Protein AF-A0A5P9P0S1-F1 (afdb_monomer)

Sequence (124 aa):
MTKLETSAANWVGNRIYELSEIPEPGREWTSSEANIDDRILTSLMNRGLVNRVAGKRDDSGRRYYETKPKLYDAIQTYKEQHKETDRLLPCDDPECPGSGFRNIGDGQLECRYCEQVHDQEDVQ

pLDDT: mean 72.59, std 17.12, range [34.09, 96.5]

Structure (mmCIF, N/CA/C/O backbone):
data_AF-A0A5P9P0S1-F1
#
_entry.id   AF-A0A5P9P0S1-F1
#
loop_
_atom_site.group_PDB
_atom_site.id
_atom_site.type_symbol
_atom_site.label_atom_id
_atom_site.label_alt_id
_atom_site.label_comp_id
_atom_site.label_asym_id
_atom_site.label_entity_id
_atom_site.label_seq_id
_atom_site.pdbx_PDB_ins_code
_atom_site.Cartn_x
_atom_site.Cartn_y
_atom_site.Cartn_z
_atom_site.occupancy
_atom_site.B_iso_or_equiv
_atom_site.auth_seq_id
_atom_site.auth_comp_id
_atom_site.auth_asym_id
_atom_site.auth_atom_id
_atom_site.pdbx_PDB_model_num
ATOM 1 N N . MET A 1 1 ? -21.859 -1.736 -7.380 1.00 47.31 1 MET A N 1
ATOM 2 C CA . MET A 1 1 ? -20.635 -2.259 -6.742 1.00 47.31 1 MET A CA 1
ATOM 3 C C . MET A 1 1 ? -20.729 -3.770 -6.659 1.00 47.31 1 MET A C 1
ATOM 5 O O . MET A 1 1 ? -21.690 -4.297 -6.113 1.00 47.31 1 MET A O 1
ATOM 9 N N . THR A 1 2 ? -19.782 -4.467 -7.270 1.00 43.56 2 THR A N 1
ATOM 10 C CA . THR A 1 2 ? -19.656 -5.928 -7.203 1.00 43.56 2 THR A CA 1
ATOM 11 C C . THR A 1 2 ? -19.044 -6.349 -5.860 1.00 43.56 2 THR A C 1
ATOM 13 O O . THR A 1 2 ? -18.286 -5.592 -5.258 1.00 43.56 2 THR A O 1
ATOM 16 N N . LYS A 1 3 ? -19.312 -7.577 -5.388 1.00 44.16 3 LYS A N 1
ATOM 17 C CA . LYS A 1 3 ? -18.742 -8.128 -4.132 1.00 44.16 3 LYS A CA 1
ATOM 18 C C . LYS A 1 3 ? -17.206 -8.013 -4.038 1.00 44.16 3 LYS A C 1
ATOM 20 O O . LYS A 1 3 ? -16.664 -7.909 -2.942 1.00 44.16 3 LYS A O 1
ATOM 25 N N . LEU A 1 4 ? -16.513 -8.032 -5.179 1.00 45.56 4 LEU A N 1
ATOM 26 C CA . LEU A 1 4 ? -15.057 -7.878 -5.289 1.00 45.56 4 LEU A CA 1
ATOM 27 C C . LEU A 1 4 ? -14.578 -6.441 -5.028 1.00 45.56 4 LEU A C 1
ATOM 29 O O . LEU A 1 4 ? -13.463 -6.236 -4.558 1.00 45.56 4 LEU A O 1
ATOM 33 N N . GLU A 1 5 ? -15.407 -5.440 -5.317 1.00 46.88 5 GLU A N 1
ATOM 34 C CA . GLU A 1 5 ? -15.097 -4.035 -5.037 1.00 46.88 5 GLU A CA 1
ATOM 35 C C . GLU A 1 5 ? -15.245 -3.732 -3.546 1.00 46.88 5 GLU A C 1
ATOM 37 O O . GLU A 1 5 ? -14.372 -3.091 -2.965 1.00 46.88 5 GLU A O 1
ATOM 42 N N . THR A 1 6 ? -16.269 -4.296 -2.900 1.00 52.91 6 THR A N 1
ATOM 43 C CA . THR A 1 6 ? -16.486 -4.173 -1.451 1.00 52.91 6 THR A CA 1
ATOM 44 C C . THR A 1 6 ? -15.375 -4.855 -0.641 1.00 52.91 6 THR A C 1
ATOM 46 O O . THR A 1 6 ? -14.937 -4.328 0.378 1.00 52.91 6 THR A O 1
ATOM 49 N N . SER A 1 7 ? -14.857 -6.001 -1.103 1.00 59.78 7 SER A N 1
ATOM 50 C CA . SER A 1 7 ? -13.774 -6.714 -0.404 1.00 59.78 7 SER A CA 1
ATOM 51 C C . SER A 1 7 ? -12.405 -6.042 -0.549 1.00 59.78 7 SER A C 1
ATOM 53 O O . SER A 1 7 ? -11.561 -6.175 0.337 1.00 59.78 7 SER A O 1
ATOM 55 N N . ALA A 1 8 ? -12.170 -5.324 -1.651 1.00 57.84 8 ALA A N 1
ATOM 56 C CA . ALA A 1 8 ? -10.960 -4.535 -1.844 1.00 57.84 8 ALA A CA 1
ATOM 57 C C . ALA A 1 8 ? -10.993 -3.256 -0.997 1.00 57.84 8 ALA A C 1
ATOM 59 O O . ALA A 1 8 ? -10.016 -2.984 -0.308 1.00 57.84 8 ALA A O 1
ATOM 60 N N . ALA A 1 9 ? -12.119 -2.536 -0.980 1.00 61.47 9 ALA A N 1
ATOM 61 C CA . ALA A 1 9 ? -12.286 -1.328 -0.171 1.00 61.47 9 ALA A CA 1
ATOM 62 C C . ALA A 1 9 ? -12.134 -1.612 1.334 1.00 61.47 9 ALA A C 1
ATOM 64 O O . ALA A 1 9 ? -11.335 -0.962 2.002 1.00 61.47 9 ALA A O 1
ATOM 65 N N . ASN A 1 10 ? -12.792 -2.659 1.850 1.00 63.59 10 ASN A N 1
ATOM 66 C CA . ASN A 1 10 ? -12.646 -3.055 3.257 1.00 63.59 10 ASN A CA 1
ATOM 67 C C . ASN A 1 10 ? -11.219 -3.509 3.597 1.00 63.59 10 ASN A C 1
ATOM 69 O O . ASN A 1 10 ? -10.735 -3.286 4.703 1.00 63.59 10 ASN A O 1
ATOM 73 N N . TRP A 1 11 ? -10.526 -4.166 2.663 1.00 69.75 11 TRP A N 1
ATOM 74 C CA . TRP A 1 11 ? -9.135 -4.562 2.883 1.00 69.75 11 TRP A CA 1
ATOM 75 C C . TRP A 1 11 ? -8.195 -3.352 2.918 1.00 69.75 11 TRP A C 1
ATOM 77 O O . TRP A 1 11 ? -7.307 -3.324 3.763 1.00 69.75 11 TRP A O 1
ATOM 87 N N . VAL A 1 12 ? -8.410 -2.360 2.045 1.00 67.56 12 VAL A N 1
ATOM 88 C CA . VAL A 1 12 ? -7.645 -1.102 2.037 1.00 67.56 12 VAL A CA 1
ATOM 89 C C . VAL A 1 12 ? -7.878 -0.322 3.328 1.00 67.56 12 VAL A C 1
ATOM 91 O O . VAL A 1 12 ? -6.904 0.108 3.933 1.00 67.56 12 VAL A O 1
ATOM 94 N N . GLY A 1 13 ? -9.125 -0.219 3.801 1.00 65.75 13 GLY A N 1
ATOM 95 C CA . GLY A 1 13 ? -9.433 0.433 5.080 1.00 65.75 13 GLY A CA 1
ATOM 96 C C . GLY A 1 13 ? -8.686 -0.198 6.260 1.00 65.75 13 GLY A C 1
ATOM 97 O O . GLY A 1 13 ? -7.975 0.488 6.982 1.00 65.75 13 GLY A O 1
ATOM 98 N N . ASN A 1 14 ? -8.705 -1.531 6.369 1.00 67.25 14 ASN A N 1
ATOM 99 C CA . ASN A 1 14 ? -7.973 -2.275 7.410 1.00 67.25 14 ASN A CA 1
ATOM 100 C C . ASN A 1 14 ? -6.435 -2.193 7.308 1.00 67.25 14 ASN A C 1
ATOM 102 O O . ASN A 1 14 ? -5.731 -2.767 8.138 1.00 67.25 14 ASN A O 1
ATOM 106 N N . ARG A 1 15 ? -5.908 -1.578 6.247 1.00 67.88 15 ARG A N 1
ATOM 107 C CA . ARG A 1 15 ? -4.475 -1.461 5.949 1.00 67.88 15 ARG A CA 1
ATOM 108 C C . ARG A 1 15 ? -4.068 -0.015 5.692 1.00 67.88 15 ARG A C 1
ATOM 110 O O . ARG A 1 15 ? -2.961 0.218 5.226 1.00 67.88 15 ARG A O 1
ATOM 117 N N . ILE A 1 16 ? -4.938 0.957 5.968 1.00 72.12 16 ILE A N 1
ATOM 118 C CA . ILE A 1 16 ? -4.761 2.325 5.479 1.00 72.12 16 ILE A CA 1
ATOM 119 C C . ILE A 1 16 ? -3.442 2.955 5.936 1.00 72.12 16 ILE A C 1
ATOM 121 O O . ILE A 1 16 ? -2.812 3.650 5.147 1.00 72.12 16 ILE A O 1
ATOM 125 N N . TYR A 1 17 ? -2.978 2.656 7.153 1.00 68.50 17 TYR A N 1
ATOM 126 C CA . TYR A 1 17 ? -1.703 3.155 7.673 1.00 68.50 17 TYR A CA 1
ATOM 127 C C . TYR A 1 17 ? -0.509 2.626 6.868 1.00 68.50 17 TYR A C 1
ATOM 129 O O . TYR A 1 17 ? 0.318 3.417 6.420 1.00 68.50 17 TYR A O 1
ATOM 137 N N . GLU A 1 18 ? -0.489 1.320 6.584 1.00 74.06 18 GLU A N 1
ATOM 138 C CA . GLU A 1 18 ? 0.523 0.650 5.747 1.00 74.06 18 GLU A CA 1
ATOM 139 C C . GLU A 1 18 ? 0.470 1.111 4.277 1.00 74.06 18 GLU A C 1
ATOM 141 O O . GLU A 1 18 ? 1.426 0.938 3.531 1.00 74.06 18 GLU A O 1
ATOM 146 N N . LEU A 1 19 ? -0.660 1.674 3.836 1.0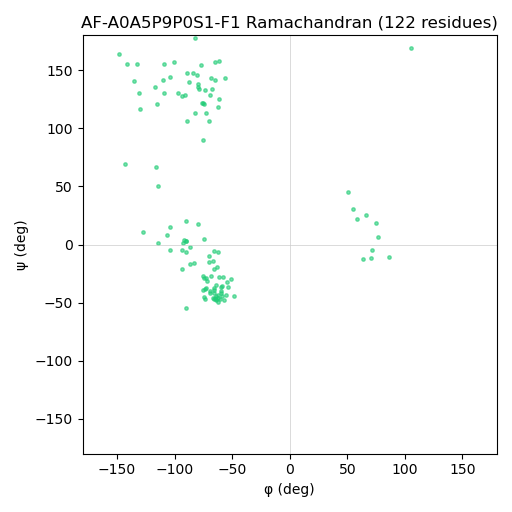0 80.00 19 LEU A N 1
ATOM 147 C CA . LEU A 1 19 ? -0.886 2.118 2.456 1.00 80.00 19 LEU A CA 1
ATOM 148 C C . LEU A 1 19 ? -0.806 3.644 2.299 1.00 80.00 19 LEU A C 1
ATOM 150 O O . LEU A 1 19 ? -0.915 4.152 1.184 1.00 80.00 19 LEU A O 1
ATOM 154 N N . SER A 1 20 ? -0.649 4.385 3.396 1.00 73.00 20 SER A N 1
ATOM 155 C CA . SER A 1 20 ? -0.828 5.840 3.427 1.00 73.00 20 SER A CA 1
ATOM 156 C C . SER A 1 20 ? 0.242 6.607 2.649 1.00 73.00 20 SER A C 1
ATOM 158 O O . SER A 1 20 ? -0.060 7.688 2.130 1.00 73.00 20 SER A O 1
ATOM 160 N N . GLU A 1 21 ? 1.435 6.017 2.540 1.00 80.00 21 GLU A N 1
ATOM 161 C CA . GLU A 1 21 ? 2.615 6.542 1.846 1.00 80.00 21 GLU A CA 1
ATOM 162 C C . GLU A 1 21 ? 2.716 6.066 0.390 1.00 80.00 21 GLU A C 1
ATOM 164 O O . GLU A 1 21 ? 3.657 6.431 -0.316 1.00 80.00 21 GLU A O 1
ATOM 169 N N . ILE A 1 22 ? 1.744 5.276 -0.094 1.00 86.50 22 ILE A N 1
ATOM 170 C CA . ILE A 1 22 ? 1.716 4.853 -1.497 1.00 86.50 22 ILE A CA 1
ATOM 171 C C . ILE A 1 22 ? 1.591 6.085 -2.403 1.00 86.50 22 ILE A C 1
ATOM 173 O O . ILE A 1 22 ? 0.624 6.846 -2.280 1.00 86.50 22 ILE A O 1
ATOM 177 N N . PRO A 1 23 ? 2.512 6.257 -3.366 1.00 89.69 23 PRO A N 1
ATOM 178 C CA . PRO A 1 23 ? 2.447 7.355 -4.318 1.00 89.69 23 PRO A CA 1
ATOM 179 C C . PRO A 1 23 ? 1.231 7.291 -5.239 1.00 89.69 23 PRO A C 1
ATOM 181 O O . PRO A 1 23 ? 0.668 6.226 -5.504 1.00 89.69 23 PRO A O 1
ATOM 184 N N . GLU A 1 24 ? 0.854 8.450 -5.770 1.00 91.44 24 GLU A N 1
ATOM 185 C CA . GLU A 1 24 ? -0.217 8.578 -6.755 1.00 91.44 24 GLU A CA 1
ATOM 186 C C . GLU A 1 24 ? 0.072 7.812 -8.065 1.00 91.44 24 GLU A C 1
ATOM 188 O O . GLU A 1 24 ? 1.231 7.510 -8.377 1.00 91.44 24 GLU A O 1
ATOM 193 N N . PRO A 1 25 ? -0.966 7.473 -8.851 1.00 94.62 25 PRO A N 1
ATOM 194 C CA . PRO A 1 25 ? -0.791 6.824 -10.146 1.00 94.62 25 PRO A CA 1
ATOM 195 C C . PRO A 1 25 ? 0.110 7.633 -11.089 1.00 94.62 25 PRO A C 1
ATOM 197 O O . PRO A 1 25 ? 0.045 8.857 -11.129 1.00 94.62 25 PRO A O 1
ATOM 200 N N . GLY A 1 26 ? 0.932 6.943 -11.883 1.00 90.56 26 GLY A N 1
ATOM 201 C CA . GLY A 1 26 ? 1.895 7.568 -12.799 1.00 90.56 26 GLY A CA 1
ATOM 202 C C . GLY A 1 26 ? 3.245 7.914 -12.164 1.00 90.56 26 GLY A C 1
ATOM 203 O O . GLY A 1 26 ? 4.203 8.181 -12.890 1.00 90.56 26 GLY A O 1
ATOM 204 N N . ARG A 1 27 ? 3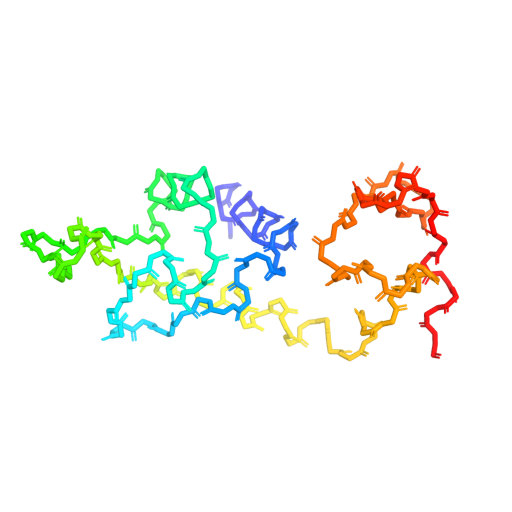.368 7.844 -10.830 1.00 94.19 27 ARG A N 1
ATOM 205 C CA . ARG A 1 27 ? 4.665 7.844 -10.147 1.00 94.19 27 ARG A CA 1
ATOM 206 C C . ARG A 1 27 ? 5.127 6.410 -9.908 1.00 94.19 27 ARG A C 1
ATOM 208 O O . ARG A 1 27 ? 4.413 5.595 -9.330 1.00 94.19 27 ARG A O 1
ATOM 215 N N . GLU A 1 28 ? 6.350 6.119 -10.331 1.00 94.75 28 GLU A N 1
ATOM 216 C CA . GLU A 1 28 ? 7.014 4.850 -10.044 1.00 94.75 28 GLU A CA 1
ATOM 217 C C . GLU A 1 28 ? 7.755 4.927 -8.707 1.00 94.75 28 GLU A C 1
ATOM 219 O O . GLU A 1 28 ? 8.395 5.935 -8.411 1.00 94.75 28 GLU A O 1
ATOM 224 N N . TRP A 1 29 ? 7.697 3.858 -7.916 1.00 94.31 29 TRP A N 1
ATOM 225 C CA . TRP A 1 29 ? 8.249 3.827 -6.560 1.00 94.31 29 TRP A CA 1
ATOM 226 C C . TRP A 1 29 ? 8.759 2.440 -6.172 1.00 94.31 29 TRP A C 1
ATOM 228 O O . TRP A 1 29 ? 8.448 1.441 -6.821 1.00 94.31 29 TRP A O 1
ATOM 238 N N . THR A 1 30 ? 9.560 2.361 -5.110 1.00 92.38 30 THR A N 1
ATOM 239 C CA . THR A 1 30 ? 10.046 1.086 -4.554 1.00 92.38 30 THR A CA 1
ATOM 240 C C . THR A 1 30 ? 9.385 0.797 -3.212 1.00 92.38 30 THR A C 1
ATOM 242 O O . THR A 1 30 ? 8.999 1.721 -2.504 1.00 92.38 30 THR A O 1
ATOM 245 N N . SER A 1 31 ? 9.303 -0.475 -2.811 1.00 85.75 31 SER A N 1
ATOM 246 C CA . SER A 1 31 ? 8.721 -0.852 -1.511 1.00 85.75 31 SER A CA 1
ATOM 247 C C . SER A 1 31 ? 9.370 -0.137 -0.322 1.00 85.75 31 SER A C 1
ATOM 249 O O . SER A 1 31 ? 8.685 0.192 0.635 1.00 85.75 31 SER A O 1
ATOM 251 N N . SER A 1 32 ? 10.665 0.174 -0.414 1.00 83.31 32 SER A N 1
ATOM 252 C CA . SER A 1 32 ? 11.383 0.939 0.607 1.00 83.31 32 SER A CA 1
ATOM 253 C C . SER A 1 32 ? 11.002 2.418 0.650 1.00 83.31 32 SER A C 1
ATOM 255 O O . SER A 1 32 ? 11.098 3.016 1.711 1.00 83.31 32 SER A O 1
ATOM 257 N N . GLU A 1 33 ? 10.630 3.015 -0.484 1.00 84.50 33 GLU A N 1
ATOM 258 C CA . GLU A 1 33 ? 10.227 4.427 -0.558 1.00 84.50 33 GLU A CA 1
ATOM 259 C C . GLU A 1 33 ? 8.848 4.646 0.065 1.00 84.50 33 GLU A C 1
ATOM 261 O O . GLU A 1 33 ? 8.639 5.648 0.732 1.00 84.50 33 GLU A O 1
ATOM 266 N N . ALA A 1 34 ? 7.932 3.696 -0.132 1.00 79.75 34 ALA A N 1
ATOM 267 C CA . ALA A 1 34 ? 6.592 3.728 0.455 1.00 79.75 34 ALA A CA 1
ATOM 268 C C . ALA A 1 34 ? 6.507 3.006 1.815 1.00 79.75 34 ALA A C 1
ATOM 270 O O . ALA A 1 34 ? 5.411 2.832 2.336 1.00 79.75 34 ALA A O 1
ATOM 271 N N . ASN A 1 35 ? 7.641 2.518 2.335 1.00 78.75 35 ASN A N 1
ATOM 272 C CA . ASN A 1 35 ? 7.740 1.768 3.588 1.00 78.75 35 ASN A CA 1
ATOM 273 C C . ASN A 1 35 ? 6.747 0.584 3.699 1.00 78.75 35 ASN A C 1
ATOM 275 O O . ASN A 1 35 ? 6.084 0.389 4.717 1.00 78.75 35 ASN A O 1
ATOM 279 N N . ILE A 1 36 ? 6.628 -0.217 2.633 1.00 77.88 36 ILE A N 1
ATOM 280 C CA . ILE A 1 36 ? 5.646 -1.311 2.536 1.00 77.88 36 ILE A CA 1
ATOM 281 C C . ILE A 1 36 ? 6.318 -2.672 2.606 1.00 77.88 36 ILE A C 1
ATOM 283 O O . ILE A 1 36 ? 7.224 -2.976 1.830 1.00 77.88 36 ILE A O 1
ATOM 287 N N . ASP A 1 37 ? 5.780 -3.529 3.471 1.00 79.19 37 ASP A N 1
ATOM 288 C CA . ASP A 1 37 ? 6.175 -4.929 3.581 1.00 79.19 37 ASP A CA 1
ATOM 289 C C . ASP A 1 37 ? 5.848 -5.742 2.310 1.00 79.19 37 ASP A C 1
ATOM 291 O O . ASP A 1 37 ? 4.783 -5.611 1.690 1.00 79.19 37 ASP A O 1
ATOM 295 N N . ASP A 1 38 ? 6.746 -6.659 1.944 1.00 80.06 38 ASP A N 1
ATOM 296 C CA . ASP A 1 38 ? 6.628 -7.495 0.745 1.00 80.06 38 ASP A CA 1
ATOM 297 C C . ASP A 1 38 ? 5.336 -8.341 0.712 1.00 80.06 38 ASP A C 1
ATOM 299 O O . ASP A 1 38 ? 4.810 -8.641 -0.369 1.00 80.06 38 ASP A O 1
ATOM 303 N N . ARG A 1 39 ? 4.766 -8.711 1.868 1.00 81.00 39 ARG A N 1
ATOM 304 C CA . ARG A 1 39 ? 3.490 -9.439 1.965 1.00 81.00 39 ARG A CA 1
ATOM 305 C C . ARG A 1 39 ? 2.309 -8.572 1.541 1.00 81.00 39 ARG A C 1
ATOM 307 O O . ARG A 1 39 ? 1.396 -9.052 0.853 1.00 81.00 39 ARG A O 1
ATOM 314 N N . ILE A 1 40 ? 2.310 -7.305 1.950 1.00 82.44 40 ILE A N 1
ATOM 315 C CA . ILE A 1 40 ? 1.290 -6.327 1.559 1.00 82.44 40 ILE A CA 1
ATOM 316 C C . ILE A 1 40 ? 1.414 -6.054 0.068 1.00 82.44 40 ILE A C 1
ATOM 318 O O . ILE A 1 40 ? 0.427 -6.163 -0.659 1.00 82.44 40 ILE A O 1
ATOM 322 N N . LEU A 1 41 ? 2.634 -5.839 -0.413 1.00 87.00 41 LEU A N 1
ATOM 323 C CA . LEU A 1 41 ? 2.919 -5.622 -1.825 1.00 87.00 41 LEU A CA 1
ATOM 324 C C . LEU A 1 41 ? 2.481 -6.798 -2.708 1.00 87.00 41 LEU A C 1
ATOM 326 O O . LEU A 1 41 ? 1.822 -6.606 -3.730 1.00 87.00 41 LEU A O 1
ATOM 330 N N . THR A 1 42 ? 2.764 -8.031 -2.283 1.00 87.75 42 THR A N 1
ATOM 331 C CA . THR A 1 42 ? 2.288 -9.250 -2.957 1.00 87.75 42 THR A CA 1
ATOM 332 C C . THR A 1 42 ? 0.762 -9.298 -3.005 1.00 87.75 42 THR A C 1
ATOM 334 O O . THR A 1 42 ? 0.176 -9.625 -4.037 1.00 87.75 42 THR A O 1
ATOM 337 N N . SER A 1 43 ? 0.098 -8.915 -1.913 1.00 86.06 43 SER A N 1
ATOM 338 C CA . SER A 1 43 ? -1.364 -8.846 -1.856 1.00 86.06 43 SER A CA 1
ATOM 339 C C . SER A 1 43 ? -1.928 -7.779 -2.798 1.00 86.06 43 SER A C 1
ATOM 341 O O . SER A 1 43 ? -2.914 -8.042 -3.485 1.00 86.06 43 SER A O 1
ATOM 343 N N . LEU A 1 44 ? -1.296 -6.605 -2.874 1.00 89.94 44 LEU A N 1
ATOM 344 C CA . LEU A 1 44 ? -1.669 -5.528 -3.794 1.00 89.94 44 LEU A CA 1
ATOM 345 C C . LEU A 1 44 ? -1.533 -5.968 -5.256 1.00 89.94 44 LEU A C 1
ATOM 347 O O . LEU A 1 44 ? -2.449 -5.739 -6.048 1.00 89.94 44 LEU A O 1
ATOM 351 N N . MET A 1 45 ? -0.442 -6.657 -5.602 1.00 91.69 45 MET A N 1
ATOM 352 C CA . MET A 1 45 ? -0.230 -7.201 -6.947 1.00 91.69 45 MET A CA 1
ATOM 353 C C . MET A 1 45 ? -1.265 -8.272 -7.305 1.00 91.69 45 MET A C 1
ATOM 355 O O . MET A 1 45 ? -1.897 -8.184 -8.355 1.00 91.69 45 MET A O 1
ATOM 359 N N . ASN A 1 46 ? -1.512 -9.241 -6.417 1.00 88.75 46 ASN A N 1
ATOM 360 C CA . ASN A 1 46 ? -2.507 -10.298 -6.646 1.00 88.75 46 ASN A CA 1
ATOM 361 C C . ASN A 1 46 ? -3.932 -9.744 -6.803 1.00 88.75 46 ASN A C 1
ATOM 363 O O . ASN A 1 46 ? -4.768 -10.345 -7.473 1.00 88.75 46 ASN A O 1
ATOM 367 N N . ARG A 1 47 ? -4.212 -8.589 -6.189 1.00 85.56 47 ARG A N 1
ATOM 368 C CA . ARG A 1 47 ? -5.488 -7.866 -6.301 1.00 85.56 47 ARG A CA 1
ATOM 369 C C . ARG A 1 47 ? -5.544 -6.913 -7.501 1.00 85.56 47 ARG A C 1
ATOM 371 O O . ARG A 1 47 ? -6.578 -6.279 -7.702 1.00 85.56 47 ARG A O 1
ATOM 378 N N . GLY A 1 48 ? -4.464 -6.787 -8.277 1.00 89.31 48 GLY A N 1
ATOM 379 C CA . GLY A 1 48 ? -4.374 -5.868 -9.415 1.00 89.31 48 GLY A CA 1
ATOM 380 C C . GLY A 1 48 ? -4.420 -4.387 -9.022 1.00 89.31 48 GLY A C 1
ATOM 381 O O . GLY A 1 48 ? -4.867 -3.558 -9.809 1.00 89.31 48 GLY A O 1
ATOM 382 N N . LEU A 1 49 ? -4.013 -4.059 -7.792 1.00 90.62 49 LEU A N 1
ATOM 383 C CA . LEU A 1 49 ? -4.023 -2.702 -7.228 1.00 90.62 49 LEU A CA 1
ATOM 384 C C . LEU A 1 49 ? -2.685 -1.974 -7.415 1.00 90.62 49 LEU A C 1
ATOM 386 O O . LEU A 1 49 ? -2.633 -0.747 -7.404 1.00 90.62 49 LEU A O 1
ATOM 390 N N . VAL A 1 50 ? -1.616 -2.736 -7.625 1.00 93.44 50 VAL A N 1
ATOM 391 C CA . VAL A 1 50 ? -0.278 -2.247 -7.957 1.00 93.44 50 VAL A CA 1
ATOM 392 C C . VAL A 1 50 ? 0.268 -3.101 -9.091 1.00 93.44 50 VAL A C 1
ATOM 394 O O . VAL A 1 50 ? 0.094 -4.320 -9.097 1.00 93.44 50 VAL A O 1
ATOM 397 N N . ASN A 1 51 ? 0.955 -2.462 -10.030 1.00 94.56 51 ASN A N 1
ATOM 398 C CA . ASN A 1 51 ? 1.705 -3.143 -11.070 1.00 94.56 51 ASN A CA 1
ATOM 399 C C . ASN A 1 51 ? 3.193 -3.101 -10.766 1.00 94.56 51 ASN A C 1
ATOM 401 O O . ASN A 1 51 ? 3.721 -2.094 -10.313 1.00 94.56 51 ASN A O 1
ATOM 405 N N . ARG A 1 52 ? 3.893 -4.179 -11.103 1.00 94.25 52 ARG A N 1
ATOM 406 C CA . ARG A 1 52 ? 5.349 -4.151 -11.184 1.00 94.25 52 ARG A CA 1
ATOM 407 C C . ARG A 1 52 ? 5.778 -3.504 -12.502 1.00 94.25 52 ARG A C 1
ATOM 409 O O . ARG A 1 52 ? 5.295 -3.906 -13.560 1.00 94.25 52 ARG A O 1
ATOM 416 N N . VAL A 1 53 ? 6.737 -2.585 -12.444 1.00 94.25 53 VAL A N 1
ATOM 417 C CA . VAL A 1 53 ? 7.369 -2.005 -13.634 1.00 94.25 53 VAL A CA 1
ATOM 418 C C . VAL A 1 53 ? 8.353 -3.023 -14.213 1.00 94.25 53 VAL A C 1
ATOM 420 O O . VAL A 1 53 ? 9.256 -3.520 -13.529 1.00 94.25 53 VAL A O 1
ATOM 423 N N . ALA A 1 54 ? 8.148 -3.404 -15.472 1.00 92.31 54 ALA A N 1
ATOM 424 C CA . ALA A 1 54 ? 8.945 -4.440 -16.116 1.00 92.31 54 ALA A CA 1
ATOM 425 C C . ALA A 1 54 ? 10.397 -3.979 -16.314 1.00 92.31 54 ALA A C 1
ATOM 427 O O . ALA A 1 54 ? 10.654 -2.865 -16.756 1.00 92.31 54 ALA A O 1
ATOM 428 N N . GLY A 1 55 ? 11.357 -4.844 -15.978 1.00 89.88 55 GLY A N 1
ATOM 429 C CA . GLY A 1 55 ? 12.787 -4.597 -16.206 1.00 89.88 55 GLY A CA 1
ATOM 430 C C . GLY A 1 55 ? 13.435 -3.516 -15.331 1.00 89.88 55 GLY A C 1
ATOM 431 O O . GLY A 1 55 ? 14.659 -3.467 -15.279 1.00 89.88 55 GLY A O 1
ATOM 432 N N . LYS A 1 56 ? 12.661 -2.704 -14.601 1.00 92.56 56 LYS A N 1
ATOM 433 C CA . LYS A 1 56 ? 13.194 -1.592 -13.809 1.00 92.56 56 LYS A CA 1
ATOM 434 C C . LYS A 1 56 ? 13.533 -2.005 -12.376 1.00 92.56 56 LYS A C 1
ATOM 436 O O . LYS A 1 56 ? 12.712 -2.600 -11.666 1.00 92.56 56 LYS A O 1
ATOM 441 N N . ARG A 1 57 ? 14.759 -1.686 -11.957 1.00 93.38 57 ARG A N 1
ATOM 442 C CA . ARG A 1 57 ? 15.283 -1.881 -10.601 1.00 93.38 57 ARG A CA 1
ATOM 443 C C . ARG A 1 57 ? 16.160 -0.702 -10.194 1.00 93.38 57 ARG A C 1
ATOM 445 O O . ARG A 1 57 ? 16.673 -0.020 -11.075 1.00 93.38 57 ARG A O 1
ATOM 452 N N . ASP A 1 58 ? 16.300 -0.468 -8.895 1.00 90.38 58 ASP A N 1
ATOM 453 C CA . ASP A 1 58 ? 17.272 0.498 -8.374 1.00 90.38 58 ASP A CA 1
ATOM 454 C C . ASP A 1 58 ? 18.675 -0.129 -8.279 1.00 90.38 58 ASP A C 1
ATOM 456 O O . ASP A 1 58 ? 18.854 -1.325 -8.539 1.00 90.38 58 ASP A O 1
ATOM 460 N N . ASP A 1 59 ? 19.665 0.663 -7.865 1.00 89.62 59 ASP A N 1
ATOM 461 C CA . ASP A 1 59 ? 21.057 0.213 -7.704 1.00 89.62 59 ASP A CA 1
ATOM 462 C C . ASP A 1 59 ? 21.214 -0.887 -6.637 1.00 89.62 59 ASP A C 1
ATOM 464 O O . ASP A 1 59 ? 22.182 -1.643 -6.645 1.00 89.62 59 ASP A O 1
ATOM 468 N N . SER A 1 60 ? 20.235 -1.018 -5.736 1.00 89.75 60 SER A N 1
ATOM 469 C CA . SER A 1 60 ? 20.156 -2.083 -4.727 1.00 89.75 60 SER A CA 1
ATOM 470 C C . SER A 1 60 ? 19.395 -3.323 -5.223 1.00 89.75 60 S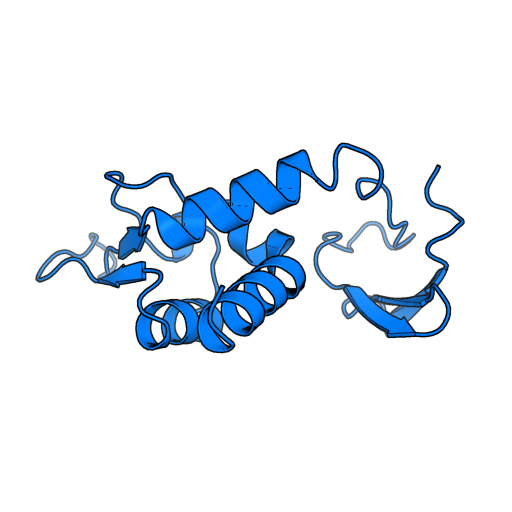ER A C 1
ATOM 472 O O . SER A 1 60 ? 19.185 -4.275 -4.472 1.00 89.75 60 SER A O 1
ATOM 474 N N . GLY A 1 61 ? 18.949 -3.337 -6.483 1.00 89.12 61 GLY A N 1
ATOM 475 C CA . GLY A 1 61 ? 18.194 -4.431 -7.085 1.00 89.12 61 GLY A CA 1
ATOM 476 C C . GLY A 1 61 ? 16.715 -4.500 -6.680 1.00 89.12 61 GLY A C 1
ATOM 477 O O . GLY A 1 61 ? 16.031 -5.458 -7.075 1.00 89.12 61 GLY A O 1
ATOM 478 N N . ARG A 1 62 ? 16.196 -3.512 -5.940 1.00 90.19 62 ARG A N 1
ATOM 479 C CA . ARG A 1 62 ? 14.781 -3.395 -5.560 1.00 90.19 62 ARG A CA 1
ATOM 480 C C . ARG A 1 62 ? 13.943 -3.094 -6.790 1.00 90.19 62 ARG A C 1
ATOM 482 O O . ARG A 1 62 ? 14.375 -2.420 -7.716 1.00 90.19 62 ARG A O 1
ATOM 489 N N . ARG A 1 63 ? 12.741 -3.659 -6.832 1.00 93.56 63 ARG A N 1
ATOM 490 C CA . ARG A 1 63 ? 11.835 -3.537 -7.980 1.00 93.56 63 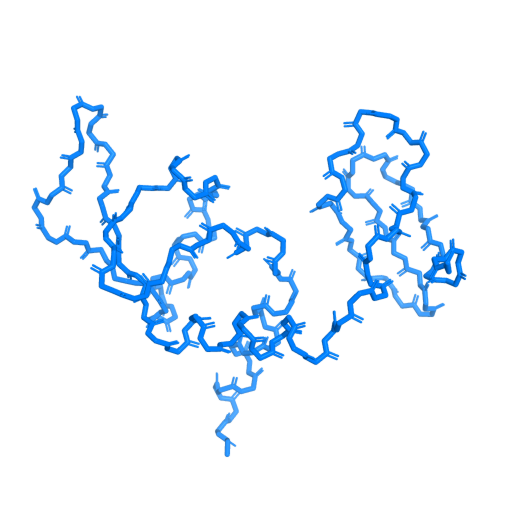ARG A CA 1
ATOM 491 C C . ARG A 1 63 ? 11.044 -2.241 -7.882 1.00 93.56 63 ARG A C 1
ATOM 493 O O . ARG A 1 63 ? 10.697 -1.822 -6.781 1.00 93.56 63 ARG A O 1
ATOM 500 N N . TYR A 1 64 ? 10.727 -1.677 -9.041 1.00 95.44 64 TYR A N 1
ATOM 501 C CA . TYR A 1 64 ? 9.793 -0.564 -9.140 1.00 95.44 64 TYR A CA 1
ATOM 502 C C . TYR A 1 64 ? 8.358 -1.048 -9.320 1.00 95.44 64 TYR A C 1
ATOM 504 O O . TYR A 1 64 ? 8.091 -2.080 -9.952 1.00 95.44 64 TYR A O 1
ATOM 512 N N . TYR A 1 65 ? 7.449 -0.258 -8.774 1.00 95.69 65 TYR A N 1
ATOM 513 C CA . TYR A 1 65 ? 6.019 -0.478 -8.752 1.00 95.69 65 TYR A CA 1
ATOM 514 C C . TYR A 1 65 ? 5.288 0.798 -9.159 1.00 95.69 65 TYR A C 1
ATOM 516 O O . TYR A 1 65 ? 5.813 1.899 -9.021 1.00 95.69 65 TYR A O 1
ATOM 524 N N . GLU A 1 66 ? 4.076 0.629 -9.672 1.00 96.50 66 GLU A N 1
ATOM 525 C CA . GLU A 1 66 ? 3.181 1.710 -10.060 1.00 96.50 66 GLU A CA 1
ATOM 526 C C . GLU A 1 66 ? 1.796 1.467 -9.454 1.00 96.50 66 GLU A C 1
ATOM 528 O O . GLU A 1 66 ? 1.215 0.379 -9.571 1.00 96.50 66 GLU A O 1
ATOM 533 N N . THR A 1 67 ? 1.262 2.502 -8.815 1.00 95.06 67 THR A N 1
ATOM 534 C CA . THR A 1 67 ? -0.057 2.492 -8.183 1.00 95.06 67 THR A CA 1
ATOM 535 C C . THR A 1 67 ? -1.162 2.533 -9.231 1.00 95.06 67 THR A C 1
ATOM 537 O O . THR A 1 67 ? -1.138 3.359 -10.143 1.00 95.06 67 THR A O 1
ATOM 540 N N . LYS A 1 68 ? -2.183 1.676 -9.102 1.00 93.69 68 LYS A N 1
ATOM 541 C CA . LYS A 1 68 ? -3.393 1.802 -9.924 1.00 93.69 68 LYS A CA 1
ATOM 542 C C . LYS A 1 68 ? -4.334 2.869 -9.366 1.00 93.69 68 LYS A C 1
ATOM 544 O O . LYS A 1 68 ? -4.486 2.929 -8.146 1.00 93.69 68 LYS A O 1
ATOM 549 N N . PRO A 1 69 ? -5.061 3.609 -10.231 1.00 91.81 69 PRO A N 1
ATOM 550 C CA . PRO A 1 69 ? -6.059 4.591 -9.797 1.00 91.81 69 PRO A CA 1
ATOM 551 C C . PRO A 1 69 ? -7.015 4.040 -8.741 1.00 91.81 69 PRO A C 1
ATOM 553 O O . PRO A 1 69 ? -7.159 4.623 -7.680 1.00 91.81 69 PRO A O 1
ATOM 556 N N . LYS A 1 70 ? -7.513 2.814 -8.941 1.00 87.88 70 LYS A N 1
ATOM 557 C CA . LYS A 1 70 ? -8.407 2.136 -7.993 1.00 87.88 70 LYS A CA 1
ATOM 558 C C . LYS A 1 70 ? -7.873 2.051 -6.553 1.00 87.88 70 LYS A C 1
ATOM 560 O O . LYS A 1 70 ? -8.669 2.112 -5.622 1.00 87.88 70 LYS A O 1
ATOM 565 N N . LEU A 1 71 ? -6.566 1.852 -6.355 1.00 88.38 71 LEU A N 1
ATOM 566 C CA . LEU 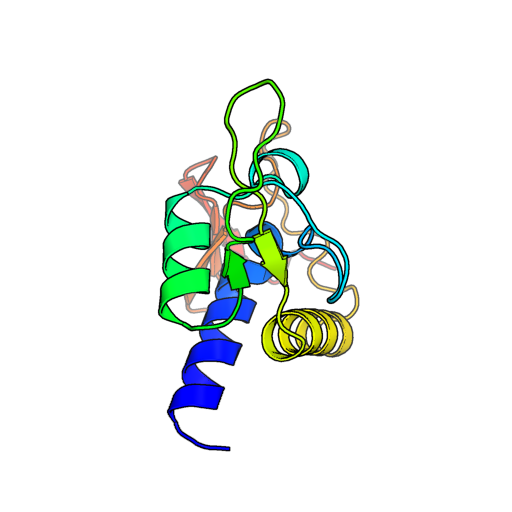A 1 71 ? -5.975 1.820 -5.012 1.00 88.38 71 LEU A CA 1
ATOM 567 C C . LEU A 1 71 ? -5.916 3.222 -4.418 1.00 88.38 71 LEU A C 1
ATOM 569 O O . LEU A 1 71 ? -6.312 3.420 -3.274 1.00 88.38 71 LEU A O 1
ATOM 573 N N . TYR A 1 72 ? -5.438 4.176 -5.212 1.00 88.00 72 TYR A N 1
ATOM 574 C CA . TYR A 1 72 ? -5.300 5.557 -4.782 1.00 88.00 72 TYR A CA 1
ATOM 575 C C . TYR A 1 72 ? -6.658 6.173 -4.438 1.00 88.00 72 TYR A C 1
ATOM 577 O O . TYR A 1 72 ? -6.818 6.720 -3.353 1.00 88.00 72 TYR A O 1
ATOM 585 N N . ASP A 1 73 ? -7.664 5.977 -5.289 1.00 85.31 73 ASP A N 1
ATOM 586 C CA . ASP A 1 73 ? -9.034 6.434 -5.059 1.00 85.31 73 ASP A CA 1
ATOM 587 C C . ASP A 1 73 ? -9.617 5.820 -3.784 1.00 85.31 73 ASP A C 1
ATOM 589 O O . ASP A 1 73 ? -10.277 6.512 -3.015 1.00 85.31 73 ASP A O 1
ATOM 593 N N . ALA A 1 74 ? -9.348 4.537 -3.511 1.00 81.06 74 ALA A N 1
ATOM 594 C CA . ALA A 1 74 ? -9.791 3.891 -2.276 1.00 81.06 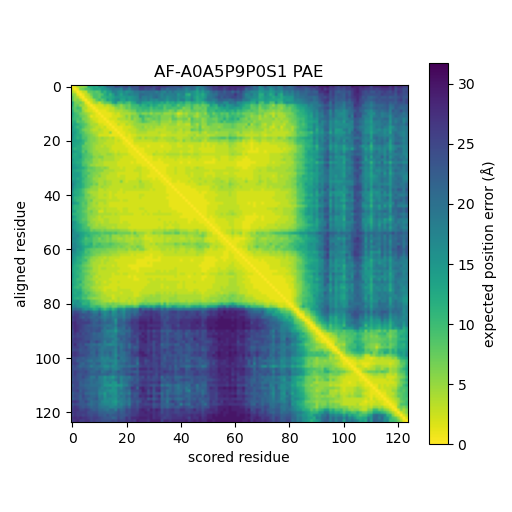74 ALA A CA 1
ATOM 595 C C . ALA A 1 74 ? -9.116 4.494 -1.032 1.00 81.06 74 ALA A C 1
ATOM 597 O O . ALA A 1 74 ? -9.780 4.687 -0.015 1.00 81.06 74 ALA A O 1
ATOM 598 N N . ILE A 1 75 ? -7.825 4.832 -1.117 1.00 83.06 75 ILE A N 1
ATOM 599 C CA . ILE A 1 75 ? -7.085 5.514 -0.045 1.00 83.06 75 ILE A CA 1
ATOM 600 C C . ILE A 1 75 ? -7.642 6.926 0.178 1.00 83.06 75 ILE A C 1
ATOM 602 O O . ILE A 1 75 ? -7.895 7.301 1.321 1.00 83.06 75 ILE A O 1
ATOM 606 N N . GLN A 1 76 ? -7.861 7.704 -0.888 1.00 80.81 76 GLN A N 1
ATOM 607 C CA . GLN A 1 76 ? -8.412 9.060 -0.788 1.00 80.81 76 GLN A CA 1
ATOM 608 C C . GLN A 1 76 ? -9.845 9.044 -0.256 1.00 80.81 76 GLN A C 1
ATOM 610 O O . GLN A 1 76 ? -10.141 9.749 0.700 1.00 80.81 76 GLN A O 1
ATOM 615 N N . THR A 1 77 ? -10.698 8.161 -0.782 1.00 76.69 77 THR A N 1
ATOM 616 C CA . THR A 1 77 ? -12.071 7.970 -0.292 1.00 76.69 77 THR A CA 1
ATOM 617 C C . THR A 1 77 ? -12.074 7.654 1.201 1.00 76.69 77 THR A C 1
ATOM 619 O O . THR A 1 77 ? -12.860 8.226 1.949 1.00 76.69 77 THR A O 1
ATOM 622 N N . TYR A 1 78 ? -11.171 6.780 1.659 1.00 73.44 78 TYR A N 1
ATOM 623 C CA . TYR A 1 78 ? -11.048 6.480 3.081 1.00 73.44 78 TYR A CA 1
ATOM 624 C C . TYR A 1 78 ? -10.641 7.723 3.883 1.00 73.44 78 TYR A C 1
ATOM 626 O O . TYR A 1 78 ? -11.309 8.045 4.862 1.00 73.44 78 TYR A O 1
ATOM 634 N N . LYS A 1 79 ? -9.600 8.451 3.452 1.00 73.12 79 LYS A N 1
ATOM 635 C CA . LYS A 1 79 ? -9.124 9.686 4.107 1.00 73.12 79 LYS A CA 1
ATOM 636 C C . LYS A 1 79 ? -10.198 10.782 4.160 1.00 73.12 79 LYS A C 1
ATOM 638 O O . LYS A 1 79 ? -10.281 11.511 5.142 1.00 73.12 79 LYS A O 1
ATOM 643 N N . GLU A 1 80 ? -11.021 10.903 3.122 1.00 73.06 80 GLU A N 1
ATOM 644 C CA . GLU A 1 80 ? -12.120 11.871 3.052 1.00 73.06 80 GLU A CA 1
ATOM 645 C C . GLU A 1 80 ? -13.301 11.488 3.947 1.00 73.06 80 GLU A C 1
ATOM 647 O O . GLU A 1 80 ? -13.913 12.365 4.557 1.00 73.06 80 GLU A O 1
ATOM 652 N N . GLN A 1 81 ? -13.619 10.194 4.026 1.00 64.62 81 GLN A N 1
ATOM 653 C CA . GLN A 1 81 ? -14.697 9.671 4.869 1.00 64.62 81 GLN A CA 1
ATOM 654 C C . GLN A 1 81 ? -14.315 9.633 6.355 1.00 64.62 81 GLN A C 1
ATOM 656 O O . GLN A 1 81 ? -15.193 9.765 7.200 1.00 64.62 81 GLN A O 1
ATOM 661 N N . HIS A 1 82 ? -13.022 9.507 6.665 1.00 58.47 82 HIS A N 1
ATOM 662 C CA . HIS A 1 82 ? -12.473 9.422 8.023 1.00 58.47 82 HIS A CA 1
ATOM 663 C C . HIS A 1 82 ? -11.604 10.656 8.327 1.00 58.47 82 HIS A C 1
ATOM 665 O O . HIS A 1 82 ? -10.445 10.548 8.731 1.00 58.47 82 HIS A O 1
ATOM 671 N N . LYS A 1 83 ? -12.145 11.857 8.069 1.00 46.69 83 LYS A N 1
ATOM 672 C CA . LYS A 1 83 ? -11.471 13.128 8.370 1.00 46.69 83 LYS A CA 1
ATOM 673 C C . LYS A 1 83 ? -11.225 13.277 9.879 1.00 46.69 83 LYS A C 1
ATOM 675 O O . LYS A 1 83 ? -12.164 13.385 10.655 1.00 46.69 83 LYS A O 1
ATOM 680 N N . GLU A 1 84 ? -9.947 13.365 10.239 1.00 41.41 84 GLU A N 1
ATOM 681 C CA . GLU A 1 84 ? -9.387 13.941 11.476 1.00 41.41 84 GLU A CA 1
ATOM 682 C C . GLU A 1 84 ? -9.703 13.316 12.846 1.00 41.41 84 GLU A C 1
ATOM 684 O O . GLU A 1 84 ? -8.959 13.617 13.773 1.00 41.41 84 GLU A O 1
ATOM 689 N N . THR A 1 85 ? -10.663 12.403 13.007 1.00 39.31 85 THR A N 1
ATOM 690 C CA . THR A 1 85 ? -10.925 11.785 14.328 1.00 39.31 85 THR A CA 1
ATOM 691 C C . THR A 1 85 ? -10.075 10.551 14.647 1.00 39.31 85 THR A C 1
ATOM 693 O O . THR A 1 85 ? -9.933 10.217 15.808 1.00 39.31 85 THR A O 1
ATOM 696 N N . ASP A 1 86 ? -9.424 9.901 13.675 1.00 42.34 86 ASP A N 1
ATOM 697 C CA . ASP A 1 86 ? -8.563 8.720 13.933 1.00 42.34 86 ASP A CA 1
ATOM 698 C C . ASP A 1 86 ? -7.087 9.083 14.221 1.00 42.34 86 ASP A C 1
ATOM 700 O O . ASP A 1 86 ? -6.174 8.271 14.042 1.00 42.34 86 ASP A O 1
ATOM 704 N N . ARG A 1 87 ? -6.818 10.337 14.616 1.00 41.56 87 ARG A N 1
ATOM 705 C CA . ARG A 1 87 ? -5.458 10.865 14.831 1.00 41.56 87 ARG A CA 1
ATOM 706 C C . ARG A 1 87 ? -4.909 10.695 16.249 1.00 41.56 87 ARG A C 1
ATOM 708 O O . ARG A 1 87 ? -3.791 11.136 16.497 1.00 41.56 87 ARG A O 1
ATOM 715 N N . LEU A 1 88 ? -5.634 10.052 17.155 1.00 43.34 88 LEU A N 1
ATOM 716 C CA . LEU A 1 88 ? -5.202 9.875 18.540 1.00 43.34 88 LEU A CA 1
ATOM 717 C C . LEU A 1 88 ? -5.629 8.507 19.066 1.00 43.34 88 LEU A C 1
ATOM 719 O O . LEU A 1 88 ? -6.474 8.451 19.929 1.00 43.34 88 LEU A O 1
ATOM 723 N N . LEU A 1 89 ? -5.065 7.389 18.611 1.00 48.19 89 LEU A N 1
ATOM 724 C CA . LEU A 1 89 ? -5.147 6.193 19.461 1.00 48.19 89 LEU A CA 1
ATOM 725 C C . LEU A 1 89 ? -3.933 6.186 20.386 1.00 48.19 89 LEU A C 1
ATOM 727 O O . LEU A 1 89 ? -2.821 5.971 19.889 1.00 48.19 89 LEU A O 1
ATOM 731 N N . PRO A 1 90 ? -4.109 6.483 21.693 1.00 50.78 90 PRO A N 1
ATOM 732 C CA . PRO A 1 90 ? -3.011 6.597 22.629 1.00 50.78 90 PRO A CA 1
ATOM 733 C C . PRO A 1 90 ? -2.548 5.187 22.950 1.00 50.78 90 PRO A C 1
ATOM 735 O O . PRO A 1 90 ? -3.008 4.537 23.884 1.00 50.78 90 PRO A O 1
ATOM 738 N N . CYS A 1 91 ? -1.604 4.691 22.164 1.00 51.44 91 CYS A N 1
ATOM 739 C CA . CYS A 1 91 ? -0.629 3.849 22.811 1.00 51.44 91 CYS A CA 1
ATOM 740 C C . CYS A 1 91 ? 0.200 4.792 23.687 1.00 51.44 91 CYS A C 1
ATOM 742 O O . CYS A 1 91 ? 0.981 5.576 23.156 1.00 51.44 91 CYS A O 1
ATOM 744 N N . ASP A 1 92 ? -0.002 4.749 25.007 1.00 52.53 92 ASP A N 1
ATOM 745 C CA . ASP A 1 92 ? 0.808 5.503 25.982 1.00 52.53 92 ASP A CA 1
ATOM 746 C C . ASP A 1 92 ? 2.290 5.087 25.963 1.00 52.53 92 ASP A C 1
ATOM 748 O O . ASP A 1 92 ? 3.131 5.687 26.633 1.00 52.53 92 ASP A O 1
ATOM 752 N N . ASP A 1 93 ? 2.620 4.048 25.196 1.00 53.69 93 ASP A N 1
ATOM 753 C CA . ASP A 1 93 ? 3.983 3.647 24.913 1.00 53.69 93 ASP A CA 1
ATOM 754 C C . ASP A 1 93 ? 4.642 4.647 23.936 1.00 53.69 93 ASP A C 1
ATOM 756 O O . ASP A 1 93 ? 4.258 4.709 22.761 1.00 53.69 93 ASP A O 1
ATOM 760 N N . PRO A 1 94 ? 5.655 5.416 24.384 1.00 53.50 94 PRO A N 1
ATOM 761 C CA . PRO A 1 94 ? 6.327 6.418 23.561 1.00 53.50 94 PRO A CA 1
ATOM 762 C C . PRO A 1 94 ? 7.122 5.812 22.395 1.00 53.50 94 PRO A C 1
ATOM 764 O O . PRO A 1 94 ? 7.515 6.544 21.486 1.00 53.50 94 PRO A O 1
ATOM 767 N N . GLU A 1 95 ? 7.370 4.501 22.406 1.00 52.03 95 GLU A N 1
ATOM 768 C CA . GLU A 1 95 ? 8.037 3.781 21.321 1.00 52.03 95 GLU A CA 1
ATOM 769 C C . GLU A 1 95 ? 7.035 3.169 20.327 1.00 52.03 95 GLU A C 1
ATOM 771 O O . GLU A 1 95 ? 7.436 2.641 19.286 1.00 52.03 95 GLU A O 1
ATOM 776 N N . CYS A 1 96 ? 5.727 3.263 20.597 1.00 54.91 96 CYS A N 1
ATOM 777 C CA . CYS A 1 96 ? 4.709 2.725 19.711 1.00 54.91 96 CYS A CA 1
ATOM 778 C C . CYS A 1 96 ? 4.522 3.609 18.466 1.00 54.91 96 CYS A C 1
ATOM 780 O O . CYS A 1 96 ? 4.110 4.766 18.569 1.00 54.91 96 CYS A O 1
ATOM 782 N N . PRO A 1 97 ? 4.702 3.059 17.251 1.00 54.16 97 PRO A N 1
ATOM 783 C CA . PRO A 1 97 ? 4.619 3.831 16.011 1.00 54.16 97 PRO A CA 1
ATOM 784 C C . PRO A 1 97 ? 3.180 4.205 15.599 1.00 54.16 97 PRO A C 1
ATOM 786 O O . PRO A 1 97 ? 2.974 4.717 14.501 1.00 54.16 97 PRO A O 1
ATOM 789 N N . GLY A 1 98 ? 2.166 3.901 16.420 1.00 54.56 98 GLY A N 1
ATOM 790 C CA . GLY A 1 98 ? 0.753 4.224 16.167 1.00 54.56 98 GLY A CA 1
ATOM 791 C C . GLY A 1 98 ? 0.069 3.409 15.056 1.00 54.56 98 GLY A C 1
ATOM 792 O O . GLY A 1 98 ? -1.135 3.523 14.859 1.00 54.56 98 GLY A O 1
ATOM 793 N N . SER A 1 99 ? 0.798 2.550 14.338 1.00 51.16 99 SER A N 1
ATOM 794 C CA . SER A 1 99 ? 0.325 1.834 13.138 1.00 51.16 99 SER A CA 1
ATOM 795 C C . SER A 1 99 ? -0.005 0.348 13.365 1.00 51.16 99 SER A C 1
ATOM 797 O O . SER A 1 99 ? -0.164 -0.418 12.414 1.00 51.16 99 SER A O 1
ATOM 799 N N . GLY A 1 100 ? -0.134 -0.079 14.625 1.00 55.97 100 GLY A N 1
ATOM 800 C CA . GLY A 1 100 ? -0.232 -1.490 15.014 1.00 55.97 100 GLY A CA 1
ATOM 801 C C . GLY A 1 100 ? -1.607 -1.986 15.460 1.00 55.97 100 GLY A C 1
ATOM 802 O O . GLY A 1 100 ? -1.678 -3.104 15.956 1.00 55.97 100 GLY A O 1
ATOM 803 N N . PHE A 1 101 ? -2.687 -1.217 15.342 1.00 66.44 101 PHE A N 1
ATOM 804 C CA . PHE A 1 101 ? -3.952 -1.588 15.985 1.00 66.44 101 PHE A CA 1
ATOM 805 C C . PHE A 1 101 ? -4.757 -2.644 15.208 1.00 66.44 101 PHE A C 1
ATOM 807 O O . PHE A 1 101 ? -4.896 -2.605 13.983 1.00 66.44 101 PHE A O 1
ATOM 814 N N . ARG A 1 102 ? -5.317 -3.606 15.938 1.00 65.81 102 ARG A N 1
ATOM 815 C CA . ARG A 1 102 ? -6.267 -4.616 15.479 1.00 65.81 102 ARG A CA 1
ATOM 816 C C . ARG A 1 102 ? -7.591 -4.377 16.195 1.00 65.81 102 ARG A C 1
ATOM 818 O O . ARG A 1 102 ? -7.658 -4.478 17.408 1.00 65.81 102 ARG A O 1
ATOM 825 N N . ASN A 1 103 ? -8.664 -4.141 15.449 1.00 64.38 103 ASN A N 1
ATOM 826 C CA . ASN A 1 103 ? -9.994 -4.052 16.045 1.00 64.38 103 ASN A CA 1
ATOM 827 C C . ASN A 1 103 ? -10.461 -5.425 16.556 1.00 64.38 103 ASN A C 1
ATOM 829 O O . ASN A 1 103 ? -10.391 -6.414 15.814 1.00 64.38 103 ASN A O 1
ATOM 833 N N . ILE A 1 104 ? -10.897 -5.474 17.817 1.00 71.69 104 ILE A N 1
ATOM 834 C CA . ILE A 1 104 ? -11.351 -6.699 18.490 1.00 71.69 104 ILE A CA 1
ATOM 835 C C . ILE A 1 104 ? -12.849 -6.692 18.844 1.00 71.69 104 ILE A C 1
ATOM 837 O O . ILE A 1 104 ? -13.343 -7.702 19.339 1.00 71.69 104 ILE A O 1
ATOM 841 N N . GLY A 1 105 ? -13.588 -5.631 18.499 1.00 56.75 105 GLY A N 1
ATOM 842 C CA . GLY A 1 105 ? -15.020 -5.471 18.790 1.00 56.75 105 GLY A CA 1
ATOM 843 C C . GLY A 1 105 ? -15.298 -4.478 19.921 1.00 56.75 105 GLY A C 1
ATOM 844 O O . GLY A 1 105 ? -14.375 -4.030 20.583 1.00 56.75 105 GLY A O 1
ATOM 845 N N . ASP A 1 106 ? -16.568 -4.098 20.098 1.00 68.88 106 ASP A N 1
ATOM 846 C CA . ASP A 1 106 ? -17.057 -3.267 21.217 1.00 68.88 106 ASP A CA 1
ATOM 847 C C . ASP A 1 106 ? -16.343 -1.917 21.423 1.00 68.88 106 ASP A C 1
ATOM 849 O O . ASP A 1 106 ? -16.246 -1.417 22.5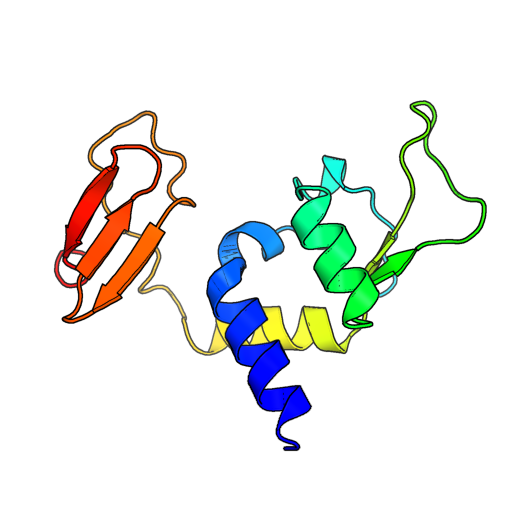36 1.00 68.88 106 ASP A O 1
ATOM 853 N N . GLY A 1 107 ? -15.850 -1.309 20.338 1.00 59.97 107 GLY A N 1
ATOM 854 C CA . GLY A 1 107 ? -15.089 -0.057 20.418 1.00 59.97 107 GLY A CA 1
ATOM 855 C C . GLY A 1 107 ? -13.666 -0.247 20.948 1.00 59.97 107 GLY A C 1
ATOM 856 O O . GLY A 1 107 ? -13.047 0.722 21.359 1.00 59.97 107 GLY A O 1
ATOM 857 N N . GLN A 1 108 ? -13.134 -1.470 20.929 1.00 64.38 108 GLN A N 1
ATOM 858 C CA . GLN A 1 108 ? -11.817 -1.799 21.464 1.00 64.38 108 GLN A CA 1
ATOM 859 C C . GLN A 1 108 ? -10.805 -2.149 20.365 1.00 64.38 108 GLN A C 1
ATOM 861 O O . GLN A 1 108 ? -11.108 -2.829 19.372 1.00 64.38 108 GLN A O 1
ATOM 866 N N . LEU A 1 109 ? -9.564 -1.705 20.561 1.00 67.12 109 LEU A N 1
ATOM 867 C CA . LEU A 1 109 ? -8.463 -1.822 19.611 1.00 67.12 109 LEU A CA 1
ATOM 868 C C . LEU A 1 109 ? -7.219 -2.402 20.296 1.00 67.12 109 LEU A C 1
ATOM 870 O O . LEU A 1 109 ? -6.636 -1.794 21.180 1.00 67.12 109 LEU A O 1
ATOM 874 N N . GLU A 1 110 ? -6.774 -3.574 19.856 1.00 67.88 110 GLU A N 1
ATOM 875 C CA . GLU A 1 110 ? -5.551 -4.232 20.321 1.00 67.88 110 GLU A CA 1
ATOM 876 C C . GLU A 1 110 ? -4.330 -3.664 19.585 1.00 67.88 110 GLU A C 1
ATOM 878 O O . GLU A 1 110 ? -4.166 -3.865 18.381 1.00 67.88 110 GLU A O 1
ATOM 883 N N . CYS A 1 111 ? -3.446 -2.969 20.288 1.00 71.25 111 CYS A N 1
ATOM 884 C CA . CYS A 1 111 ? -2.169 -2.530 19.751 1.00 71.25 111 CYS A CA 1
ATOM 885 C C . CYS A 1 111 ? -1.203 -3.716 19.644 1.00 71.25 111 CYS A C 1
ATOM 887 O O . CYS A 1 111 ? -0.835 -4.324 20.638 1.00 71.25 111 CYS A O 1
ATOM 889 N N . ARG A 1 112 ? -0.711 -4.025 18.445 1.00 65.56 112 ARG A N 1
ATOM 890 C 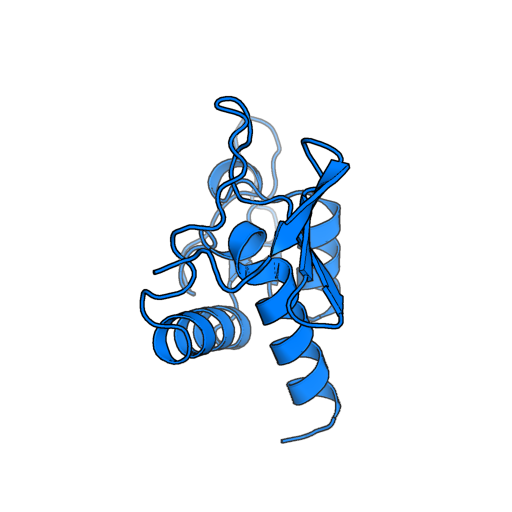CA . ARG A 1 112 ? 0.270 -5.106 18.220 1.00 65.56 112 ARG A CA 1
ATOM 891 C C . ARG A 1 112 ? 1.670 -4.826 18.763 1.00 65.56 112 ARG A C 1
ATOM 893 O O . ARG A 1 112 ? 2.510 -5.714 18.697 1.00 65.56 112 ARG A O 1
ATOM 900 N N . TYR A 1 113 ? 1.941 -3.594 19.187 1.00 66.12 113 TYR A N 1
ATOM 901 C CA . TYR A 1 113 ? 3.253 -3.200 19.690 1.00 66.12 113 TYR A CA 1
ATOM 902 C C . TYR A 1 113 ? 3.354 -3.419 21.201 1.00 66.12 113 TYR A C 1
ATOM 904 O O . TYR A 1 113 ? 4.230 -4.147 21.650 1.00 66.12 113 TYR A O 1
ATOM 912 N N . CYS A 1 114 ? 2.424 -2.849 21.972 1.00 68.50 114 CYS A N 1
ATOM 913 C CA . CYS A 1 114 ? 2.369 -3.047 23.421 1.00 68.50 114 CYS A CA 1
ATOM 914 C C . CYS A 1 114 ? 1.510 -4.256 23.837 1.00 68.50 114 CYS A C 1
ATOM 916 O O . CYS A 1 114 ? 1.472 -4.592 25.017 1.00 68.50 114 CYS A O 1
ATOM 918 N N . GLU A 1 115 ? 0.813 -4.889 22.885 1.00 70.44 115 GLU A N 1
ATOM 919 C CA . GLU A 1 115 ? -0.132 -5.999 23.096 1.00 70.44 115 GLU A CA 1
ATOM 920 C C . GLU A 1 115 ? -1.301 -5.648 24.039 1.00 70.44 115 GLU A C 1
ATOM 922 O O . GLU A 1 115 ? -1.941 -6.530 24.610 1.00 70.44 115 GLU A O 1
ATOM 927 N N . GLN A 1 116 ? -1.599 -4.353 24.195 1.00 70.88 116 GLN A N 1
ATOM 928 C CA . GLN A 1 116 ? -2.686 -3.857 25.040 1.00 70.88 116 GLN A CA 1
ATOM 929 C C . GLN A 1 116 ? -3.921 -3.495 24.222 1.00 70.88 116 GLN A C 1
ATOM 931 O O . GLN A 1 116 ? -3.854 -3.220 23.024 1.00 70.88 116 GLN A O 1
ATOM 936 N N . VAL A 1 117 ? -5.064 -3.496 24.899 1.00 73.81 117 VAL A N 1
ATOM 937 C CA . VAL A 1 117 ? -6.350 -3.077 24.349 1.00 73.81 117 VAL A CA 1
ATOM 938 C C . VAL A 1 117 ? -6.603 -1.627 24.744 1.00 73.81 117 VAL A C 1
ATOM 940 O O . VAL A 1 117 ? -6.488 -1.282 25.915 1.00 73.81 117 VAL A O 1
ATOM 943 N N . HIS A 1 118 ? -6.955 -0.809 23.761 1.00 67.56 118 HIS A N 1
ATOM 944 C CA . HIS A 1 118 ? -7.263 0.607 23.896 1.00 67.56 118 HIS A CA 1
ATOM 945 C C . HIS A 1 118 ? -8.718 0.836 23.505 1.00 67.56 118 HIS A C 1
ATOM 947 O O . HIS A 1 118 ? -9.175 0.304 22.487 1.00 67.56 118 HIS A O 1
ATOM 953 N N . ASP A 1 119 ? -9.437 1.622 24.296 1.00 62.56 119 ASP A N 1
ATOM 954 C CA . ASP A 1 119 ? -10.802 2.009 23.972 1.00 62.56 119 ASP A CA 1
ATOM 955 C C . ASP A 1 119 ? -10.786 3.149 22.941 1.00 62.56 119 ASP A C 1
ATOM 957 O O . ASP A 1 119 ? -10.016 4.105 23.023 1.00 62.56 119 ASP A O 1
ATOM 961 N N . GLN A 1 120 ? -11.640 3.031 21.929 1.00 55.81 120 GLN A N 1
ATOM 962 C CA . GLN A 1 120 ? -11.762 3.976 20.820 1.00 55.81 120 GLN A CA 1
ATOM 963 C C . GLN A 1 120 ? -12.369 5.321 21.266 1.00 55.81 120 GLN A C 1
ATOM 965 O O . GLN A 1 120 ? -12.287 6.298 20.527 1.00 55.81 120 GLN A O 1
ATOM 970 N N . GLU A 1 121 ? -12.978 5.389 22.454 1.00 51.47 121 GLU A N 1
ATOM 971 C CA . GLU A 1 121 ? -13.643 6.594 22.971 1.00 51.47 121 GLU A CA 1
ATOM 972 C C . GLU A 1 121 ? -12.697 7.603 23.653 1.00 51.47 121 GLU A C 1
ATOM 974 O O . GLU A 1 121 ? -13.067 8.771 23.756 1.00 51.47 121 GLU A O 1
ATOM 979 N N . ASP A 1 122 ? -11.465 7.227 24.026 1.00 42.03 122 ASP A N 1
ATOM 980 C CA . ASP A 1 122 ? -10.455 8.138 24.619 1.00 42.03 122 ASP A CA 1
ATOM 981 C C . ASP A 1 122 ? -9.722 9.014 23.572 1.00 42.03 122 ASP A C 1
ATOM 983 O O . ASP A 1 122 ? -8.659 9.589 23.813 1.00 42.03 122 ASP A O 1
ATOM 987 N N . VAL A 1 123 ? -10.313 9.119 22.383 1.00 44.03 123 VAL A N 1
ATOM 988 C CA . VAL A 1 123 ? -9.763 9.713 21.162 1.00 44.03 123 VAL A CA 1
ATOM 989 C C . VAL A 1 123 ? -10.602 10.941 20.786 1.00 44.03 123 VAL A C 1
ATOM 991 O O . VAL A 1 123 ? -11.343 10.930 19.802 1.00 44.03 123 VAL A O 1
ATOM 994 N N . GLN A 1 124 ? -10.562 11.992 21.610 1.00 34.09 124 GLN A N 1
ATOM 995 C CA . GLN A 1 124 ? -11.178 13.296 21.303 1.00 34.09 124 GLN A CA 1
ATOM 996 C C . GLN A 1 124 ? -10.147 14.418 21.271 1.00 34.09 124 GLN A C 1
ATOM 998 O O . GLN A 1 124 ? -9.342 14.518 22.223 1.00 34.09 124 GLN A O 1
#

Secondary structure (DSSP, 8-state):
--HHHHHHHHHHHTTHHHHTTPPPTT-EEETTTTT--HHHHHHHHHTTSEEEEEEEE-TT-PEEEEE-HHHHHHHHHHHHHT-STTS------TT--S--EEEEETTEEEETTT--EEEGGG--

Radius of gyration: 16.14 Å; Cα contacts (8 Å, |Δi|>4): 158; chains: 1; bounding box: 42×24×42 Å

Foldseek 3Di:
DDPLLVVLLVVCLVCLVLCVQPDDAPDKDFCVNSVHDPVVVVVCVVSVQKDWDPPDADPVRTTIIGGDNSSVVSSVVSCVVPPDQLPDQDPVPPPQPSNAWDDDDPQWTQGPPVRDITHNVVRD

Solvent-accessible surface area (backbone atoms only — not comparable to full-atom values): 7456 Å² total; per-residue (Å²): 134,54,76,70,55,56,54,49,48,56,50,46,62,79,37,40,74,64,51,65,56,57,62,56,58,90,44,75,44,36,49,78,78,33,67,42,55,69,68,58,52,50,50,33,41,78,68,67,32,33,44,74,47,81,96,45,56,52,99,86,65,48,55,32,31,33,36,31,61,73,43,48,52,47,52,48,52,48,51,67,77,55,64,79,60,82,78,45,73,78,63,87,48,90,84,54,86,74,76,46,68,41,81,76,55,96,58,32,29,34,28,69,75,82,72,42,76,38,63,62,81,82,38,126

Nearest PDB structures (foldseek):
  5zhv-assembly1_B  TM=5.448E-01  e=1.811E-01  Mycobacterium tuberculosis H37Rv
  5x11-assembly2_E  TM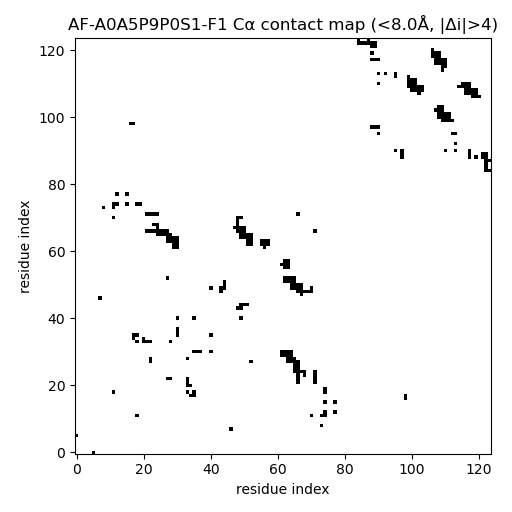=5.205E-01  e=3.162E-01  Bacillus spizizenii str. W23
  8wjn-assembly1_G  TM=3.566E-01  e=1.233E+00  Saccharomyces cerevisiae S288C
  7eqx-assembly2_B  TM=3.931E-01  e=3.997E+00  Aedes aegypti
  6pxl-assembly2_H  TM=2.640E-01  e=1.788E+00  Escherichia coli

Mean predicted aligned error: 12.5 Å

Organism: NCBI:txid348826